Protein AF-T0ZRW2-F1 (afdb_monomer)

Organism: NCBI:txid410659

Mean predicted aligned error: 7.58 Å

Structure (mmCIF, N/CA/C/O backbone):
data_AF-T0ZRW2-F1
#
_entry.id   AF-T0ZRW2-F1
#
loop_
_atom_site.group_PDB
_atom_site.id
_atom_site.type_symbol
_atom_site.label_atom_id
_atom_site.label_alt_id
_atom_site.label_comp_id
_atom_site.label_asym_id
_atom_site.label_entity_id
_atom_site.label_seq_id
_atom_site.pdbx_PDB_ins_code
_atom_site.Cartn_x
_atom_site.Cartn_y
_atom_site.Cartn_z
_atom_site.occupancy
_atom_site.B_iso_or_equiv
_atom_site.auth_seq_id
_atom_site.auth_comp_id
_atom_site.auth_asym_id
_atom_site.auth_atom_id
_atom_site.pdbx_PDB_model_num
ATOM 1 N N . GLY A 1 1 ? 32.845 0.418 -19.629 1.00 34.91 1 GLY A N 1
ATOM 2 C CA . GLY A 1 1 ? 31.791 1.376 -20.009 1.00 34.91 1 GLY A CA 1
ATOM 3 C C . GLY A 1 1 ? 30.524 1.037 -19.261 1.00 34.91 1 GLY A C 1
ATOM 4 O O . GLY A 1 1 ? 29.740 0.226 -19.733 1.00 34.91 1 GLY A O 1
ATOM 5 N N . SER A 1 2 ? 30.395 1.586 -18.060 1.00 32.47 2 SER A N 1
ATOM 6 C CA . SER A 1 2 ? 29.291 1.416 -17.115 1.00 32.47 2 SER A CA 1
ATOM 7 C C . SER A 1 2 ? 27.999 1.997 -17.697 1.00 32.47 2 SER A C 1
ATOM 9 O O . SER A 1 2 ? 27.886 3.205 -17.891 1.00 32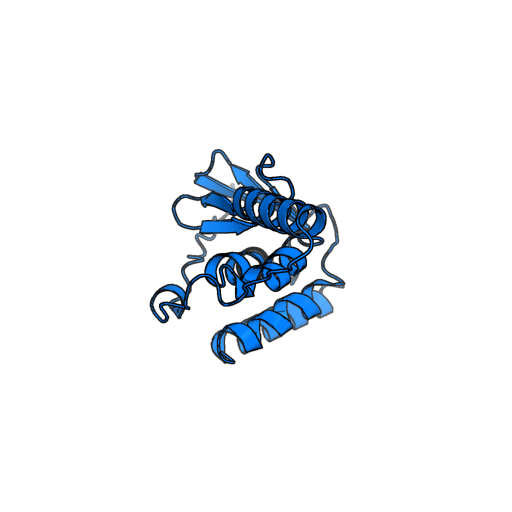.47 2 SER A O 1
ATOM 11 N N . ARG A 1 3 ? 27.022 1.138 -18.010 1.00 32.72 3 ARG A N 1
ATOM 12 C CA . ARG A 1 3 ? 25.672 1.579 -18.379 1.00 32.72 3 ARG A CA 1
ATOM 13 C C . ARG A 1 3 ? 24.941 1.968 -17.099 1.00 32.72 3 ARG A C 1
ATOM 15 O O . ARG A 1 3 ? 24.664 1.117 -16.261 1.00 32.72 3 ARG A O 1
ATOM 22 N N . GLY A 1 4 ? 24.700 3.267 -16.951 1.00 29.72 4 GLY A N 1
ATOM 23 C CA . GLY A 1 4 ? 23.981 3.845 -15.826 1.00 29.72 4 GLY A CA 1
ATOM 24 C C . GLY A 1 4 ? 22.574 3.270 -15.697 1.00 29.72 4 GLY A C 1
ATOM 25 O O . GLY A 1 4 ? 21.805 3.244 -16.659 1.00 29.72 4 GLY A O 1
ATOM 26 N N . PHE A 1 5 ? 22.255 2.828 -14.483 1.00 31.22 5 PHE A N 1
ATOM 27 C CA . PHE A 1 5 ? 20.894 2.609 -14.016 1.00 31.22 5 PHE A CA 1
ATOM 28 C C . PHE A 1 5 ? 20.123 3.928 -14.147 1.00 31.22 5 PHE A C 1
ATOM 30 O O . PHE A 1 5 ? 20.457 4.915 -13.492 1.00 31.22 5 PHE A O 1
ATOM 37 N N . ARG A 1 6 ? 19.087 3.964 -14.989 1.00 32.66 6 ARG A N 1
ATOM 38 C CA . ARG A 1 6 ? 18.078 5.021 -14.900 1.00 32.66 6 ARG A CA 1
ATOM 39 C C . ARG A 1 6 ? 17.217 4.713 -13.679 1.00 32.66 6 ARG A C 1
ATOM 41 O O . ARG A 1 6 ? 16.411 3.791 -13.722 1.00 32.66 6 ARG A O 1
ATOM 48 N N . GLN A 1 7 ? 17.404 5.472 -12.601 1.00 36.56 7 GLN A N 1
ATOM 49 C CA . GLN A 1 7 ? 16.402 5.592 -11.546 1.00 36.56 7 GLN A CA 1
ATOM 50 C C . GLN A 1 7 ? 15.130 6.150 -12.190 1.00 36.56 7 GLN A C 1
ATOM 52 O O . GLN A 1 7 ? 15.094 7.296 -12.642 1.00 36.56 7 GLN A O 1
ATOM 57 N N . GLY A 1 8 ? 14.109 5.306 -12.313 1.00 32.09 8 GLY A N 1
ATOM 58 C CA . GLY A 1 8 ? 12.778 5.743 -12.691 1.00 32.09 8 GLY A CA 1
ATOM 59 C C . GLY A 1 8 ? 12.204 6.563 -11.546 1.00 32.09 8 GLY A C 1
ATOM 60 O O . GLY A 1 8 ? 11.751 5.998 -10.558 1.00 32.09 8 GLY A O 1
ATOM 61 N N . ASN A 1 9 ? 12.215 7.886 -11.685 1.00 36.66 9 ASN A N 1
ATOM 62 C CA . ASN A 1 9 ? 11.360 8.768 -10.900 1.00 36.66 9 ASN A CA 1
ATOM 63 C C . ASN A 1 9 ? 9.927 8.581 -11.424 1.00 36.66 9 ASN A C 1
ATOM 65 O O . ASN A 1 9 ? 9.417 9.376 -12.214 1.00 36.66 9 ASN A O 1
ATOM 69 N N . ALA A 1 10 ? 9.305 7.453 -11.077 1.00 39.69 10 ALA A N 1
ATOM 70 C CA . ALA A 1 10 ? 7.881 7.268 -11.275 1.00 39.69 10 ALA A CA 1
ATOM 71 C C . ALA A 1 10 ? 7.194 8.182 -10.262 1.00 39.69 10 ALA A C 1
ATOM 73 O O . ALA A 1 10 ? 7.131 7.871 -9.078 1.00 39.69 10 ALA A O 1
ATOM 74 N N . SER A 1 11 ? 6.738 9.345 -10.726 1.00 39.09 11 SER A N 1
ATOM 75 C CA . SER A 1 11 ? 5.835 10.197 -9.960 1.00 39.09 11 SER A CA 1
ATOM 76 C C . SER A 1 11 ? 4.643 9.341 -9.521 1.00 39.09 11 SER A C 1
ATOM 78 O O . SER A 1 11 ? 3.766 9.028 -10.326 1.00 39.09 11 SER A O 1
ATOM 80 N N . LEU A 1 12 ? 4.640 8.915 -8.254 1.00 46.34 12 LEU A N 1
ATOM 81 C CA . LEU A 1 12 ? 3.533 8.189 -7.627 1.00 46.34 12 LEU A CA 1
ATOM 82 C C . LEU A 1 12 ? 2.306 9.088 -7.439 1.00 46.34 12 LEU A C 1
ATOM 84 O O . LEU A 1 12 ? 1.227 8.586 -7.128 1.00 46.34 12 LEU A O 1
ATOM 88 N N . ALA A 1 13 ? 2.446 10.396 -7.687 1.00 41.16 13 ALA A N 1
ATOM 89 C CA . ALA A 1 13 ? 1.352 11.348 -7.704 1.00 41.16 13 ALA A CA 1
ATOM 90 C C . ALA A 1 13 ? 0.443 11.083 -8.915 1.00 41.16 13 ALA A C 1
ATOM 92 O O . ALA A 1 13 ? 0.521 11.732 -9.960 1.00 41.16 13 ALA A O 1
ATOM 93 N N . SER A 1 14 ? -0.433 10.092 -8.763 1.00 40.03 14 SER A N 1
ATOM 94 C CA . SER A 1 14 ? -1.580 9.901 -9.634 1.00 40.03 14 SER A CA 1
ATOM 95 C C . SER A 1 14 ? -2.463 11.156 -9.556 1.00 40.03 14 SER A C 1
ATOM 97 O O . SER A 1 14 ? -2.730 11.643 -8.453 1.00 40.03 14 SER A O 1
ATOM 99 N N . PRO A 1 15 ? -2.979 11.683 -10.682 1.00 41.16 15 PRO A N 1
ATOM 100 C CA . PRO A 1 15 ? -3.893 12.832 -10.696 1.00 41.16 15 PRO A CA 1
ATOM 101 C C . PRO A 1 15 ? -5.199 12.605 -9.903 1.00 41.16 15 PRO A C 1
ATOM 103 O O . PRO A 1 15 ? -5.961 13.549 -9.700 1.00 41.16 15 PRO A O 1
ATOM 106 N N . VAL A 1 16 ? -5.430 11.385 -9.406 1.00 46.56 16 VAL A N 1
ATOM 107 C CA . VAL A 1 16 ? -6.507 11.011 -8.476 1.00 46.56 16 VAL A CA 1
ATOM 108 C C . VAL A 1 16 ? -6.389 11.742 -7.131 1.00 46.56 16 VAL A C 1
ATOM 110 O O . VAL A 1 16 ? -7.406 12.175 -6.597 1.00 46.56 16 VAL A O 1
ATOM 113 N N . ALA A 1 17 ? -5.171 12.011 -6.639 1.00 43.94 17 ALA A N 1
ATOM 114 C CA . ALA A 1 17 ? -4.959 12.727 -5.373 1.00 43.94 17 ALA A CA 1
ATOM 115 C C . ALA A 1 17 ? -5.512 14.170 -5.388 1.00 43.94 17 ALA A C 1
ATOM 117 O O . ALA A 1 17 ? -5.807 14.743 -4.345 1.00 43.94 17 ALA A O 1
ATOM 118 N N . ARG A 1 18 ? -5.719 14.770 -6.574 1.00 43.00 18 ARG A N 1
ATOM 119 C CA . ARG A 1 18 ? -6.315 16.116 -6.714 1.00 43.00 18 ARG A CA 1
ATOM 120 C C . ARG A 1 18 ? -7.834 16.129 -6.865 1.00 43.00 18 ARG A C 1
ATOM 122 O O . ARG A 1 18 ? -8.419 17.207 -6.953 1.00 43.00 18 ARG A O 1
ATOM 129 N N . ARG A 1 19 ? -8.496 14.972 -6.913 1.00 45.56 19 ARG A N 1
ATOM 130 C CA . ARG A 1 19 ? -9.956 14.880 -7.023 1.00 45.56 19 ARG A CA 1
ATOM 131 C C . ARG A 1 19 ? -10.491 13.818 -6.087 1.00 45.56 19 ARG A C 1
ATOM 133 O O . ARG A 1 19 ? -10.906 12.758 -6.528 1.00 45.56 19 ARG A O 1
ATOM 140 N N . THR A 1 20 ? -10.532 14.138 -4.806 1.00 42.59 20 THR A N 1
ATOM 141 C CA . THR A 1 20 ? -11.748 14.113 -3.981 1.00 42.59 20 THR A CA 1
ATOM 142 C C . THR A 1 20 ? -11.311 14.400 -2.551 1.00 42.59 20 THR A C 1
ATOM 144 O O . THR A 1 20 ? -10.432 13.735 -2.019 1.00 42.59 20 THR A O 1
ATOM 147 N N . ALA A 1 21 ? -11.930 15.397 -1.919 1.00 45.19 21 ALA A N 1
ATOM 148 C CA . ALA A 1 21 ? -12.012 15.436 -0.467 1.00 45.19 21 ALA A CA 1
ATOM 149 C C . ALA A 1 21 ? -12.840 14.211 -0.051 1.00 45.19 21 ALA A C 1
ATOM 151 O O . ALA A 1 21 ? -14.063 14.274 0.067 1.00 45.19 21 ALA A O 1
ATOM 152 N N . LEU A 1 22 ? -12.197 13.047 -0.000 1.00 52.56 22 LEU A N 1
ATOM 153 C CA . LEU A 1 22 ? -12.804 11.807 0.452 1.00 52.56 22 LEU A CA 1
ATOM 154 C C . LEU A 1 22 ? -12.951 11.980 1.953 1.00 52.56 22 LEU A C 1
ATOM 156 O O . LEU A 1 22 ? -11.951 12.029 2.658 1.00 52.56 22 LEU A O 1
ATOM 160 N N . ALA A 1 23 ? -14.193 12.192 2.390 1.00 50.69 23 ALA A N 1
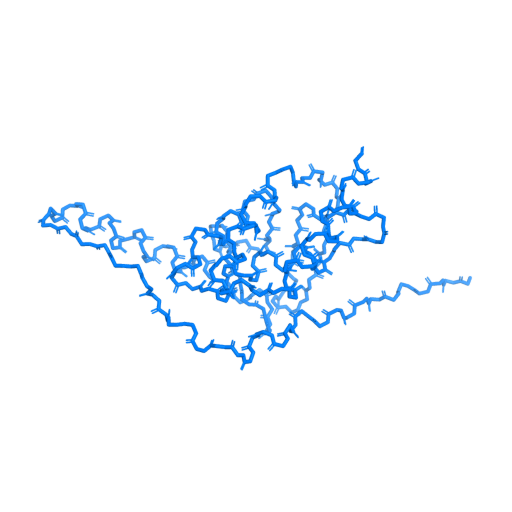ATOM 161 C CA . ALA A 1 23 ? -14.545 12.489 3.771 1.00 50.69 23 ALA A CA 1
ATOM 162 C C . ALA A 1 23 ? -13.724 11.634 4.747 1.00 50.69 23 ALA A C 1
ATOM 164 O O . ALA A 1 23 ? -13.816 10.404 4.725 1.00 50.69 23 ALA A O 1
ATOM 165 N N . GLU A 1 24 ? -12.912 12.299 5.567 1.00 58.69 24 GLU A N 1
ATOM 166 C CA . GLU A 1 24 ? -12.190 11.665 6.663 1.00 58.69 24 GLU A CA 1
ATOM 167 C C . GLU A 1 24 ? -13.201 10.937 7.566 1.00 58.69 24 GLU A C 1
ATOM 169 O O . GLU A 1 24 ? -14.249 11.486 7.904 1.00 58.69 24 GLU A O 1
ATOM 174 N N . ASN A 1 25 ? -12.885 9.700 7.959 1.00 60.97 25 ASN A N 1
ATOM 175 C CA . ASN A 1 25 ? -13.640 8.907 8.936 1.00 60.97 25 ASN A CA 1
ATOM 176 C C . ASN A 1 25 ? -15.127 8.642 8.618 1.00 60.97 25 ASN A C 1
ATOM 178 O O . ASN A 1 25 ? -16.027 9.104 9.314 1.00 60.97 25 ASN A O 1
ATOM 182 N N . GLN A 1 26 ? -15.396 7.739 7.670 1.00 67.44 26 GLN A N 1
ATOM 183 C CA . GLN A 1 26 ? -16.747 7.194 7.431 1.00 67.44 26 GLN A CA 1
ATOM 184 C C . GLN A 1 26 ? -17.119 6.020 8.361 1.00 67.44 26 GLN A C 1
ATOM 186 O O . GLN A 1 26 ? -18.096 5.311 8.118 1.00 67.44 26 GLN A O 1
ATOM 191 N N . CYS A 1 27 ? -16.315 5.739 9.390 1.00 72.44 27 CYS A N 1
ATOM 192 C CA . CYS A 1 27 ? -16.477 4.572 10.253 1.00 72.44 27 CYS A CA 1
ATOM 193 C C . CYS A 1 27 ? -16.411 4.981 11.725 1.00 72.44 27 CYS A C 1
ATOM 195 O O . CYS A 1 27 ? -15.328 5.233 12.253 1.00 72.44 27 CYS A O 1
ATOM 197 N N . HIS A 1 28 ? -17.580 5.008 12.363 1.00 80.81 28 HIS A N 1
ATOM 198 C CA . HIS A 1 28 ? -17.755 5.285 13.785 1.00 80.81 28 HIS A CA 1
ATOM 199 C C . HIS A 1 28 ? -18.271 4.031 14.491 1.00 80.81 28 HIS A C 1
ATOM 201 O O . HIS A 1 28 ? -19.179 3.376 13.977 1.00 80.81 28 HIS A O 1
ATOM 207 N N . LEU A 1 29 ? -17.661 3.664 15.618 1.00 86.31 29 LEU A N 1
ATOM 208 C CA . LEU A 1 29 ? -18.079 2.530 16.442 1.00 86.31 29 LEU A CA 1
ATOM 209 C C . LEU A 1 29 ? -18.252 3.011 17.878 1.00 86.31 29 LEU A C 1
ATOM 211 O O . LEU A 1 29 ? -17.317 3.558 18.456 1.00 86.31 29 LEU A O 1
ATOM 215 N N . GLU A 1 30 ? -19.428 2.760 18.441 1.00 93.56 30 GLU A N 1
ATOM 216 C CA . GLU A 1 30 ? -19.766 3.084 19.825 1.00 93.56 30 GLU A CA 1
ATOM 217 C C . GLU A 1 30 ? -20.503 1.919 20.484 1.00 93.56 30 GLU A C 1
ATOM 219 O O . GLU A 1 30 ? -21.161 1.117 19.814 1.00 93.56 30 GLU A O 1
ATOM 224 N N . THR A 1 31 ? -20.397 1.834 21.806 1.00 95.69 31 THR A N 1
ATOM 225 C CA . THR A 1 31 ? -21.101 0.866 22.646 1.00 95.69 31 THR A CA 1
ATOM 226 C C . THR A 1 31 ? -21.340 1.431 24.046 1.00 95.69 31 THR A C 1
ATOM 228 O O . THR A 1 31 ? -20.580 2.259 24.544 1.00 95.69 31 THR A O 1
ATOM 231 N N . GLU A 1 32 ? -22.396 0.962 24.711 1.00 97.69 32 GLU A N 1
ATOM 232 C CA . GLU A 1 32 ? -22.708 1.333 26.099 1.00 97.69 32 GLU A CA 1
ATOM 233 C C . GLU A 1 32 ? -21.818 0.601 27.124 1.00 97.69 32 GLU A C 1
ATOM 235 O O . GLU A 1 32 ? -21.680 1.045 28.269 1.00 97.69 32 GLU A O 1
ATOM 240 N N . ASP A 1 33 ? -21.186 -0.511 26.726 1.00 98.25 33 ASP A N 1
ATOM 241 C CA . ASP A 1 33 ? -20.214 -1.218 27.561 1.00 98.25 33 ASP A CA 1
ATOM 242 C C . ASP A 1 33 ? -18.917 -0.405 27.654 1.00 98.25 33 ASP A C 1
ATOM 244 O O . ASP A 1 33 ? -18.135 -0.319 26.707 1.00 98.25 33 ASP A O 1
ATOM 248 N N . ARG A 1 34 ? -18.664 0.172 28.832 1.00 97.94 34 ARG A N 1
ATOM 249 C CA . ARG A 1 34 ? -17.515 1.058 29.064 1.00 97.94 34 ARG A CA 1
ATOM 250 C C . ARG A 1 34 ? -16.165 0.378 28.842 1.00 97.94 34 ARG A C 1
ATOM 252 O O . ARG A 1 34 ? -15.229 1.044 28.403 1.00 97.94 34 ARG A O 1
ATOM 259 N N . LEU A 1 35 ? -16.040 -0.913 29.160 1.00 97.75 35 LEU A N 1
ATOM 260 C CA . LEU A 1 35 ? -14.786 -1.636 28.951 1.00 97.75 35 LEU A CA 1
ATOM 261 C C . LEU A 1 35 ? -14.558 -1.837 27.457 1.00 97.75 35 LEU A C 1
ATOM 263 O O . LEU A 1 35 ? -13.475 -1.526 26.961 1.00 97.75 35 L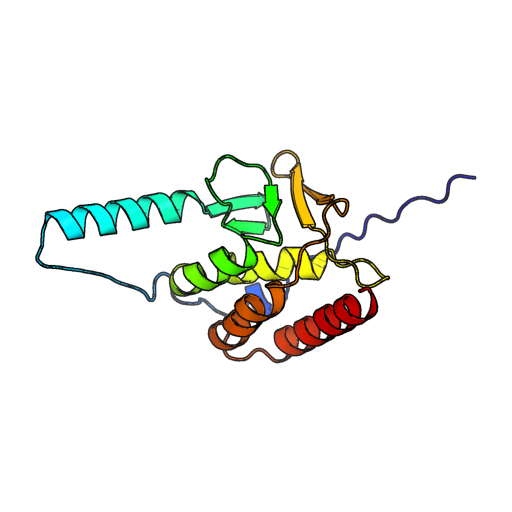EU A O 1
ATOM 267 N N . LEU A 1 36 ? -15.584 -2.272 26.727 1.00 97.62 36 LEU A N 1
ATOM 268 C CA . LEU A 1 36 ? -15.477 -2.447 25.283 1.00 97.62 36 LEU A CA 1
ATOM 269 C C . LEU A 1 36 ? -15.241 -1.113 24.561 1.00 97.62 36 LEU A C 1
ATOM 271 O O . LEU A 1 36 ? -14.410 -1.064 23.657 1.00 97.62 36 LEU A O 1
ATOM 275 N N . GLN A 1 37 ? -15.892 -0.028 24.991 1.00 97.38 37 GLN A N 1
ATOM 276 C CA . GLN A 1 37 ? -15.643 1.304 24.437 1.00 97.38 37 GLN A CA 1
ATOM 277 C C . GLN A 1 37 ? -14.178 1.714 24.624 1.00 97.38 37 GLN A C 1
ATOM 279 O O . GLN A 1 37 ? -13.543 2.142 23.667 1.00 97.38 37 GLN A O 1
ATOM 284 N N . SER A 1 38 ? -13.598 1.485 25.808 1.00 97.69 38 SER A N 1
ATOM 285 C CA . SER A 1 38 ? -12.185 1.810 26.056 1.00 97.69 38 SER A CA 1
ATOM 286 C C . SER A 1 38 ? -11.218 1.034 25.148 1.00 97.69 38 SER A C 1
ATOM 288 O O . SER A 1 38 ? -10.202 1.575 24.713 1.00 97.69 38 SER A O 1
ATOM 290 N N . VAL A 1 39 ? -11.556 -0.217 24.809 1.00 97.44 39 VAL A N 1
ATOM 291 C CA . VAL A 1 39 ? -10.790 -1.036 23.857 1.00 97.44 39 VAL A CA 1
ATOM 292 C C . VAL A 1 39 ? -10.927 -0.492 22.435 1.00 97.44 39 VAL A C 1
ATOM 294 O O . VAL A 1 39 ? -9.931 -0.430 21.715 1.00 97.44 39 VAL A O 1
ATOM 297 N N . ILE A 1 40 ? -12.134 -0.086 22.025 1.00 94.81 40 ILE A N 1
ATOM 298 C CA . ILE A 1 40 ? -12.383 0.522 20.710 1.00 94.81 40 ILE A CA 1
ATOM 299 C C . ILE A 1 40 ? -11.576 1.816 20.564 1.00 94.81 40 ILE A C 1
ATOM 301 O O . ILE A 1 40 ? -10.851 1.966 19.576 1.00 94.81 40 ILE A O 1
ATOM 305 N N . ASP A 1 41 ? -11.645 2.695 21.563 1.00 94.50 41 ASP A N 1
ATOM 306 C CA . ASP A 1 41 ? -10.958 3.987 21.567 1.00 94.50 41 ASP A CA 1
ATOM 307 C C . ASP A 1 41 ? -9.437 3.803 21.457 1.00 94.50 41 ASP A C 1
ATOM 309 O O . ASP A 1 41 ? -8.772 4.437 20.630 1.00 94.50 41 ASP A O 1
ATOM 313 N N . GLU A 1 42 ? -8.873 2.882 22.245 1.00 95.12 42 GLU A N 1
ATOM 314 C CA . GLU A 1 42 ? -7.443 2.581 22.211 1.00 95.12 42 GLU A CA 1
ATOM 315 C C . GLU A 1 42 ? -7.028 1.940 20.879 1.00 95.12 42 GLU A C 1
ATOM 317 O O . GLU A 1 42 ? -6.017 2.334 20.296 1.00 95.12 42 GLU A O 1
ATOM 322 N N . ALA A 1 43 ? -7.823 1.015 20.331 1.00 92.31 43 ALA A N 1
ATOM 323 C CA . ALA A 1 43 ? -7.551 0.414 19.027 1.00 92.31 43 ALA A CA 1
ATOM 324 C C . ALA A 1 43 ? -7.571 1.458 17.898 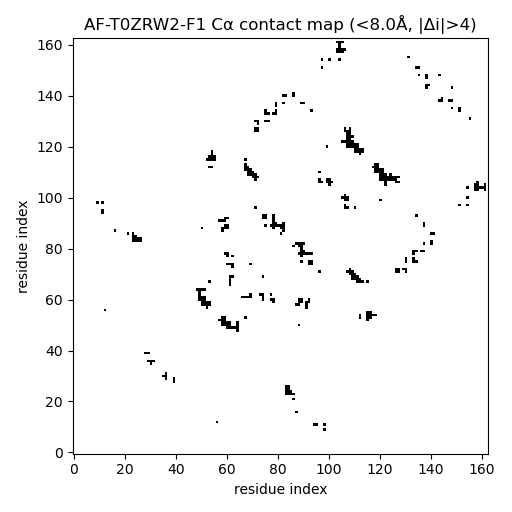1.00 92.31 43 ALA A C 1
ATOM 326 O O . ALA A 1 43 ? -6.708 1.436 17.018 1.00 92.31 43 ALA A O 1
ATOM 327 N N . GLN A 1 44 ? -8.512 2.407 17.926 1.00 90.56 44 GLN A N 1
ATOM 328 C CA . GLN A 1 44 ? -8.562 3.513 16.966 1.00 90.56 44 GLN A CA 1
ATOM 329 C C . GLN A 1 44 ? -7.346 4.431 17.100 1.00 90.56 44 GLN A C 1
ATOM 331 O O . GLN A 1 44 ? -6.755 4.817 16.085 1.00 90.56 44 GLN A O 1
ATOM 336 N N . ARG A 1 45 ? -6.943 4.748 18.336 1.00 90.81 45 ARG A N 1
ATOM 337 C CA . ARG A 1 45 ? -5.750 5.553 18.612 1.00 90.81 45 ARG A CA 1
ATOM 338 C C . ARG A 1 45 ? -4.489 4.875 18.078 1.00 90.81 45 ARG A C 1
ATOM 340 O O . ARG A 1 45 ? -3.709 5.515 17.379 1.00 90.81 45 ARG A O 1
ATOM 347 N N . GLN A 1 46 ? -4.315 3.583 18.348 1.00 90.88 46 GLN A N 1
ATOM 348 C CA . GLN A 1 46 ? -3.169 2.808 17.868 1.00 90.88 46 GLN A CA 1
ATOM 349 C C . GLN A 1 46 ? -3.164 2.669 16.343 1.00 90.88 46 GLN A C 1
ATOM 351 O O . GLN A 1 46 ? -2.131 2.871 15.712 1.00 90.88 46 GLN A O 1
ATOM 356 N N . ALA A 1 47 ? -4.321 2.423 15.721 1.00 90.19 47 ALA A N 1
ATOM 357 C CA . ALA A 1 47 ? -4.420 2.346 14.266 1.00 90.19 47 ALA A CA 1
ATOM 358 C C . ALA A 1 47 ? -4.027 3.665 13.578 1.00 90.19 47 ALA A C 1
ATOM 360 O O . ALA A 1 47 ? -3.430 3.635 12.506 1.00 90.19 47 ALA A O 1
ATOM 361 N N . LYS A 1 48 ? -4.320 4.821 14.192 1.00 90.25 48 LYS A N 1
ATOM 362 C CA . LYS A 1 48 ? -3.878 6.129 13.684 1.00 90.25 48 LYS A CA 1
ATOM 363 C C . LYS A 1 48 ? -2.358 6.302 13.764 1.00 90.25 48 LYS A C 1
ATOM 365 O O . LYS A 1 48 ? -1.782 6.896 12.860 1.00 90.25 48 LYS A O 1
ATOM 370 N N . ASN A 1 49 ? -1.710 5.762 14.796 1.00 91.31 49 ASN A N 1
ATOM 371 C CA . ASN A 1 49 ? -0.253 5.841 14.941 1.00 91.31 49 ASN A CA 1
ATOM 372 C C . ASN A 1 49 ? 0.496 5.042 13.864 1.00 91.31 49 ASN A C 1
ATOM 374 O O . ASN A 1 49 ? 1.659 5.324 13.617 1.00 91.31 49 ASN A O 1
ATOM 378 N N . ASN A 1 50 ? -0.163 4.087 13.201 1.00 92.31 50 ASN A N 1
ATOM 379 C CA . ASN A 1 50 ? 0.416 3.342 12.081 1.00 92.31 50 ASN A CA 1
ATOM 380 C C . ASN A 1 50 ? 0.506 4.162 10.783 1.00 92.31 50 ASN A C 1
ATOM 382 O O . ASN A 1 50 ? 1.066 3.678 9.804 1.00 92.31 50 ASN A O 1
ATOM 386 N N . ILE A 1 51 ? -0.050 5.375 10.733 1.00 93.50 51 ILE A N 1
ATOM 387 C CA . ILE A 1 51 ? 0.118 6.268 9.585 1.00 93.50 51 ILE A CA 1
ATOM 388 C C . ILE A 1 51 ? 1.529 6.860 9.637 1.00 93.50 51 ILE A C 1
ATOM 390 O O . ILE A 1 51 ? 1.903 7.492 10.622 1.00 93.50 51 ILE A O 1
ATOM 394 N N . SER A 1 52 ? 2.292 6.664 8.567 1.00 92.81 52 SER A N 1
ATOM 395 C CA . SER A 1 52 ? 3.673 7.119 8.442 1.00 92.81 52 SER A CA 1
ATOM 396 C C . SER A 1 52 ? 3.837 7.990 7.202 1.00 92.81 52 SER A C 1
ATOM 398 O O . SER A 1 52 ? 3.420 7.599 6.106 1.00 92.81 52 SER A O 1
ATOM 400 N N . ASP A 1 53 ? 4.488 9.140 7.372 1.00 92.94 53 ASP A N 1
ATOM 401 C CA . ASP A 1 53 ? 5.023 9.939 6.271 1.00 92.94 53 ASP A CA 1
ATOM 402 C C . ASP A 1 53 ? 6.251 9.212 5.714 1.00 92.94 53 ASP A C 1
ATOM 404 O O . ASP A 1 53 ? 7.389 9.371 6.165 1.00 92.94 53 ASP A O 1
ATOM 408 N N . PHE A 1 54 ? 5.986 8.311 4.772 1.00 93.50 54 PHE A N 1
ATOM 409 C CA . PHE A 1 54 ? 6.967 7.386 4.224 1.00 93.50 54 PHE A CA 1
ATOM 410 C C . PHE A 1 54 ? 7.958 8.113 3.313 1.00 93.50 54 PHE A C 1
ATOM 412 O O . PHE A 1 54 ? 9.143 7.798 3.312 1.00 93.50 54 PHE A O 1
ATOM 419 N N . THR A 1 55 ? 7.497 9.126 2.583 1.00 93.38 55 THR A N 1
ATOM 420 C CA . THR A 1 55 ? 8.316 10.186 1.965 1.00 93.38 55 THR A CA 1
ATOM 421 C C . THR A 1 55 ? 7.585 11.526 2.135 1.00 93.38 55 THR A C 1
ATOM 423 O O . THR A 1 55 ? 6.436 11.517 2.585 1.00 93.38 55 THR A O 1
ATOM 426 N N . PRO A 1 56 ? 8.166 12.682 1.751 1.00 92.94 56 PRO A N 1
ATOM 427 C CA . PRO A 1 56 ? 7.470 13.966 1.865 1.00 92.94 56 PRO A CA 1
ATOM 428 C C . PRO A 1 56 ? 6.172 14.035 1.041 1.00 92.94 56 PRO A C 1
ATOM 430 O O . PRO A 1 56 ? 5.297 14.843 1.337 1.00 92.94 56 PRO A O 1
ATOM 433 N N . GLU A 1 57 ? 6.044 13.202 0.005 1.00 92.00 57 GLU A N 1
ATOM 434 C CA . GLU A 1 57 ? 4.887 13.140 -0.895 1.00 92.00 57 GLU A CA 1
ATOM 435 C C . GLU A 1 57 ? 4.039 11.868 -0.737 1.00 92.00 57 GLU A C 1
ATOM 437 O O . GLU A 1 5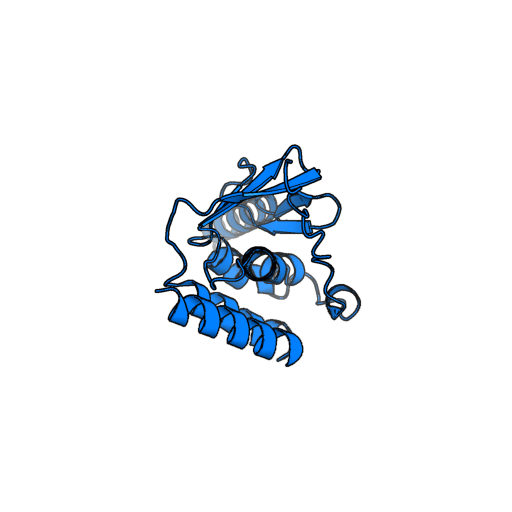7 ? 3.062 11.703 -1.470 1.00 92.00 57 GLU A O 1
ATOM 442 N N . LEU A 1 58 ? 4.418 10.943 0.150 1.00 93.44 58 LEU A N 1
ATOM 443 C CA . LEU A 1 58 ? 3.768 9.641 0.267 1.00 93.44 58 LEU A CA 1
ATOM 444 C C . LEU A 1 58 ? 3.538 9.266 1.727 1.00 93.44 58 LEU A C 1
ATOM 446 O O . LEU A 1 58 ? 4.459 8.856 2.431 1.00 93.44 58 LEU A O 1
ATOM 450 N N . THR A 1 59 ? 2.274 9.287 2.132 1.00 94.94 59 THR A N 1
ATOM 451 C CA . THR A 1 59 ? 1.831 8.757 3.421 1.00 94.94 59 THR A CA 1
ATOM 452 C C . THR A 1 59 ? 1.224 7.366 3.229 1.00 94.94 59 THR A C 1
ATOM 454 O O . THR A 1 59 ? 0.395 7.153 2.338 1.00 94.94 59 THR A O 1
ATOM 457 N N . VAL A 1 60 ? 1.628 6.406 4.062 1.00 95.38 60 VAL A N 1
ATOM 458 C CA . VAL A 1 60 ? 1.152 5.011 4.027 1.00 95.38 60 VAL A CA 1
ATOM 459 C C . VAL A 1 60 ? 0.824 4.512 5.430 1.00 95.38 60 VAL A C 1
ATOM 461 O O . VAL A 1 60 ? 1.244 5.100 6.424 1.00 95.38 60 VAL A O 1
ATOM 464 N N . LEU A 1 61 ? 0.093 3.402 5.522 1.00 94.69 61 LEU A N 1
ATOM 465 C CA . LEU A 1 61 ? -0.042 2.662 6.768 1.00 94.69 61 LEU A CA 1
ATOM 466 C C . LEU A 1 61 ? 1.122 1.673 6.878 1.00 94.69 61 LEU A C 1
ATOM 468 O O . LEU A 1 61 ? 1.300 0.836 5.990 1.00 94.69 61 LEU A O 1
ATOM 472 N N . VAL A 1 62 ? 1.897 1.766 7.954 1.00 93.81 62 VAL A N 1
ATOM 473 C CA . VAL A 1 62 ? 2.997 0.863 8.303 1.00 93.81 62 VAL A CA 1
ATOM 474 C C . VAL A 1 62 ? 2.582 0.041 9.515 1.00 93.81 62 VAL A C 1
ATOM 476 O O . VAL A 1 62 ? 2.195 0.581 10.551 1.00 93.81 62 VAL A O 1
ATOM 479 N N . GLU A 1 63 ? 2.657 -1.281 9.399 1.00 81.31 63 GLU A N 1
ATOM 480 C CA . GLU A 1 63 ? 2.382 -2.169 10.527 1.00 81.31 63 GLU A CA 1
ATOM 481 C C . GLU A 1 63 ? 3.353 -1.882 11.679 1.00 81.31 63 GLU A C 1
ATOM 483 O O . GLU A 1 63 ? 4.561 -1.831 11.479 1.00 81.31 63 GLU A O 1
ATOM 488 N N . GLY A 1 64 ? 2.829 -1.642 12.883 1.00 77.62 64 GLY A N 1
ATOM 489 C CA . GLY A 1 64 ? 3.638 -1.378 14.076 1.00 77.62 64 GLY A CA 1
ATOM 490 C C . GLY A 1 64 ? 4.288 0.010 14.150 1.00 77.62 64 GLY A C 1
ATOM 491 O O . GLY A 1 64 ? 4.998 0.257 15.122 1.00 77.62 64 GLY A O 1
ATOM 492 N N . ALA A 1 65 ? 4.049 0.901 13.175 1.00 69.50 65 ALA A N 1
ATOM 493 C CA . ALA A 1 65 ? 4.467 2.314 13.106 1.00 69.50 65 ALA A CA 1
ATOM 494 C C . ALA A 1 65 ? 5.978 2.639 13.176 1.00 69.50 65 ALA A C 1
ATOM 496 O O . ALA A 1 65 ? 6.385 3.716 12.750 1.00 69.50 65 ALA A O 1
ATOM 497 N N . GLY A 1 66 ? 6.814 1.752 13.719 1.00 73.25 66 GLY A N 1
ATOM 498 C CA . GLY A 1 66 ? 8.238 1.994 13.978 1.00 73.25 66 GLY A CA 1
ATOM 499 C C . GLY A 1 66 ? 9.188 1.465 12.906 1.00 73.25 66 GLY A C 1
ATOM 500 O O . GLY A 1 66 ? 10.398 1.622 13.040 1.00 73.25 66 GLY A O 1
ATOM 501 N N . TYR A 1 67 ? 8.667 0.813 11.867 1.00 78.75 67 TYR A N 1
ATOM 502 C CA . TYR A 1 67 ? 9.482 0.314 10.765 1.00 78.75 67 TYR A CA 1
ATOM 503 C C . TYR A 1 67 ? 9.564 1.341 9.642 1.00 78.75 67 TYR A C 1
ATOM 505 O O . TYR A 1 67 ? 8.593 2.010 9.309 1.00 78.75 67 TYR A O 1
ATOM 513 N N . GLU A 1 68 ? 10.707 1.387 8.973 1.00 91.50 68 GLU A N 1
ATOM 514 C CA . GLU A 1 68 ? 10.871 2.151 7.735 1.00 91.50 68 GLU A CA 1
ATOM 515 C C . GLU A 1 68 ? 10.543 1.286 6.508 1.00 91.50 68 GLU A C 1
ATOM 517 O O . GLU A 1 68 ? 11.118 1.469 5.444 1.00 91.50 68 GLU A O 1
ATOM 522 N N . ASN A 1 69 ? 9.647 0.303 6.641 1.00 94.56 69 ASN A N 1
ATOM 523 C CA . ASN A 1 69 ? 9.362 -0.689 5.605 1.00 94.56 69 ASN A CA 1
ATOM 524 C C . ASN A 1 69 ? 7.861 -0.914 5.436 1.00 94.56 69 ASN A C 1
ATOM 526 O O . ASN A 1 69 ? 7.097 -0.869 6.398 1.00 94.56 69 ASN A O 1
ATOM 530 N N . VAL A 1 70 ? 7.468 -1.245 4.211 1.00 95.88 70 VAL A N 1
ATOM 531 C CA . VAL A 1 70 ? 6.172 -1.846 3.894 1.00 95.88 70 VAL A CA 1
ATOM 532 C C . VAL A 1 70 ? 6.391 -3.164 3.160 1.00 95.88 70 VAL A C 1
ATOM 534 O O . VAL A 1 70 ? 7.254 -3.260 2.293 1.00 95.88 70 VAL A O 1
ATOM 537 N N . TRP A 1 71 ? 5.597 -4.171 3.489 1.00 95.75 71 TRP A N 1
ATOM 538 C CA . TRP A 1 71 ? 5.595 -5.520 2.939 1.00 95.75 71 TRP A CA 1
ATOM 539 C C . TRP A 1 71 ? 4.357 -5.759 2.079 1.00 95.75 71 TRP A C 1
ATOM 541 O O . TRP A 1 71 ? 3.233 -5.400 2.440 1.00 95.75 71 TRP A O 1
ATOM 551 N N . LEU A 1 72 ? 4.558 -6.400 0.930 1.00 96.94 72 LEU A N 1
ATOM 552 C CA . LEU A 1 72 ? 3.478 -6.712 -0.006 1.00 96.94 72 LEU A CA 1
ATOM 553 C C . LEU A 1 72 ? 2.454 -7.668 0.620 1.00 96.94 72 LEU A C 1
ATOM 555 O O . LEU A 1 72 ? 1.280 -7.641 0.263 1.00 96.94 72 LEU A O 1
ATOM 559 N N . GLU A 1 73 ? 2.894 -8.504 1.558 1.00 94.81 73 GLU A N 1
ATOM 560 C CA . GLU A 1 73 ? 2.043 -9.448 2.280 1.00 94.81 73 GLU A CA 1
ATOM 561 C C . GLU A 1 73 ? 0.993 -8.775 3.176 1.00 94.81 73 GLU A C 1
ATOM 563 O O . GLU A 1 73 ? -0.154 -9.224 3.186 1.00 94.81 73 GLU A O 1
ATOM 568 N N . THR A 1 74 ? 1.339 -7.705 3.905 1.00 93.62 74 THR A N 1
ATOM 569 C CA . THR A 1 74 ? 0.453 -7.161 4.953 1.00 93.62 74 THR A CA 1
ATOM 570 C C . THR A 1 74 ? -0.099 -5.774 4.638 1.00 93.62 74 THR A C 1
ATOM 572 O O . THR A 1 74 ? -1.273 -5.504 4.916 1.00 93.62 74 THR A O 1
ATOM 575 N N . GLN A 1 75 ? 0.674 -4.890 4.001 1.00 95.38 75 GLN A N 1
ATOM 576 C CA . GLN A 1 75 ? 0.258 -3.496 3.813 1.00 95.38 75 GLN A CA 1
ATOM 577 C C . GLN A 1 75 ? -0.916 -3.294 2.854 1.00 95.38 75 GLN A C 1
ATOM 579 O O . GLN A 1 75 ? -1.791 -2.493 3.190 1.00 95.38 75 GLN A O 1
ATOM 584 N N . PRO A 1 76 ? -1.028 -4.011 1.722 1.00 97.25 76 PRO A N 1
ATOM 585 C CA . PRO A 1 76 ? -2.228 -3.969 0.893 1.00 97.25 76 PRO A CA 1
ATOM 586 C C . PRO A 1 76 ? -3.504 -4.267 1.691 1.00 97.25 76 PRO A C 1
ATOM 588 O O . PRO A 1 76 ? -4.470 -3.501 1.638 1.00 97.25 76 PRO A O 1
ATOM 591 N N . MET A 1 77 ? -3.487 -5.333 2.498 1.00 96.38 77 MET A N 1
ATOM 592 C CA . MET A 1 77 ? -4.613 -5.727 3.347 1.00 96.38 77 MET A CA 1
ATOM 593 C C . MET A 1 77 ? -4.920 -4.671 4.415 1.00 96.38 77 MET A C 1
ATOM 595 O O . MET A 1 77 ? -6.068 -4.232 4.524 1.00 96.38 77 MET A O 1
ATOM 599 N N . GLY A 1 78 ? -3.907 -4.226 5.165 1.00 94.62 78 GLY A N 1
ATOM 600 C CA . GLY A 1 78 ? -4.067 -3.195 6.194 1.00 94.62 78 GLY A CA 1
ATOM 601 C C . GLY A 1 78 ? -4.613 -1.883 5.624 1.00 94.62 78 GLY A C 1
ATOM 602 O O . GLY A 1 78 ? -5.546 -1.302 6.181 1.00 94.62 78 GLY A O 1
ATOM 603 N N . GLY A 1 79 ? -4.110 -1.469 4.459 1.00 95.31 79 GLY A N 1
ATOM 604 C CA . GLY A 1 79 ? -4.596 -0.302 3.730 1.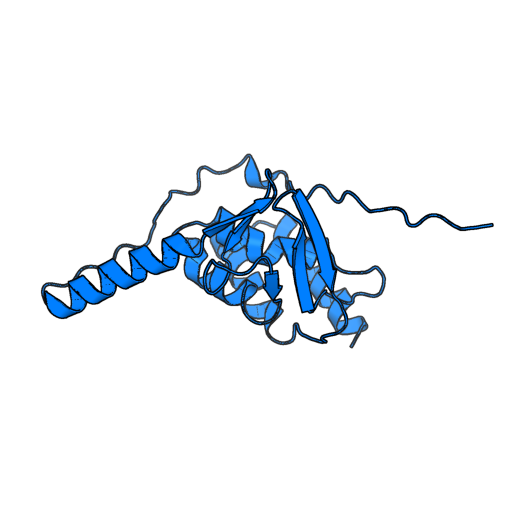00 95.31 79 GLY A CA 1
ATOM 605 C C . GLY A 1 79 ? -6.067 -0.429 3.336 1.00 95.31 79 GLY A C 1
ATOM 606 O O . GLY A 1 79 ? -6.855 0.473 3.613 1.00 95.31 79 GLY A O 1
ATOM 607 N N . ALA A 1 80 ? -6.479 -1.565 2.764 1.00 95.50 80 ALA A N 1
ATOM 608 C CA . ALA A 1 80 ? -7.876 -1.802 2.394 1.00 95.50 80 ALA A CA 1
ATOM 609 C C . ALA A 1 80 ? -8.823 -1.802 3.611 1.00 95.50 80 ALA A C 1
ATOM 611 O O . ALA A 1 80 ? -9.932 -1.271 3.532 1.00 95.50 80 ALA A O 1
ATOM 612 N N . MET A 1 81 ? -8.388 -2.346 4.753 1.00 93.38 81 MET A N 1
ATOM 613 C CA . MET A 1 81 ? -9.148 -2.305 6.011 1.00 93.38 81 MET A CA 1
ATOM 614 C C . MET A 1 81 ? -9.277 -0.879 6.565 1.00 93.38 81 MET A C 1
ATOM 616 O O . MET A 1 81 ? -10.337 -0.496 7.069 1.00 93.38 81 MET A O 1
ATOM 620 N N . TYR A 1 82 ? -8.210 -0.082 6.465 1.00 93.00 82 TYR A N 1
ATOM 621 C CA . TYR A 1 82 ? -8.159 1.279 6.999 1.00 93.00 82 TYR A CA 1
ATOM 622 C C . TYR A 1 82 ? -8.753 2.337 6.058 1.00 93.00 82 TYR A C 1
ATOM 624 O O . TYR A 1 82 ? -9.093 3.432 6.502 1.00 93.00 82 TYR A O 1
ATOM 632 N N . ALA A 1 83 ? -8.964 2.009 4.783 1.00 93.19 83 ALA A N 1
ATOM 633 C CA . ALA A 1 83 ? -9.404 2.938 3.742 1.00 93.19 83 ALA A CA 1
ATOM 634 C C . ALA A 1 83 ? -10.718 3.684 4.051 1.00 93.19 83 ALA A C 1
ATOM 636 O O . ALA A 1 83 ? -10.914 4.802 3.588 1.00 93.19 83 ALA A O 1
ATOM 637 N N . LYS A 1 84 ? -11.615 3.120 4.872 1.00 89.00 84 LYS A N 1
ATOM 638 C CA . LYS A 1 84 ? -12.834 3.826 5.326 1.00 89.00 84 LYS A CA 1
ATOM 639 C C . LYS A 1 84 ? -12.567 4.944 6.346 1.00 89.00 84 LYS A C 1
ATOM 641 O O . LYS A 1 84 ? -13.437 5.781 6.574 1.00 89.00 84 LYS A O 1
ATOM 646 N N . ARG A 1 85 ? -11.402 4.928 6.997 1.00 89.62 85 ARG A N 1
ATOM 647 C CA . ARG A 1 85 ? -10.925 5.980 7.909 1.00 89.62 85 ARG A CA 1
ATOM 648 C C . ARG A 1 85 ? -10.089 7.004 7.155 1.00 89.62 85 ARG A C 1
ATOM 650 O O . ARG A 1 85 ? -10.349 8.197 7.266 1.00 89.62 85 ARG A O 1
ATOM 657 N N . ASN A 1 86 ? -9.143 6.522 6.351 1.00 92.56 86 ASN A N 1
ATOM 658 C CA . ASN A 1 86 ? -8.310 7.346 5.486 1.00 92.56 86 ASN A CA 1
ATOM 659 C C . ASN A 1 86 ? -8.091 6.636 4.142 1.00 92.56 86 ASN A C 1
ATOM 661 O O . ASN A 1 86 ? -7.305 5.689 4.040 1.00 92.56 86 ASN A O 1
ATOM 665 N N . LEU A 1 87 ? -8.818 7.087 3.118 1.00 93.12 87 LEU A N 1
ATOM 666 C CA . LEU A 1 87 ? -8.804 6.458 1.800 1.00 93.12 87 LEU A CA 1
ATOM 667 C C . LEU A 1 87 ? -7.501 6.715 1.043 1.00 93.12 87 LEU A C 1
ATOM 669 O O . LEU A 1 87 ? -7.043 5.827 0.332 1.00 93.12 87 LEU A O 1
ATOM 673 N N . GLU A 1 88 ? -6.883 7.882 1.219 1.00 94.31 88 GLU A N 1
ATOM 674 C CA . GLU A 1 88 ? -5.594 8.194 0.599 1.00 94.31 88 GLU A CA 1
ATOM 675 C C . GLU A 1 88 ? -4.517 7.210 1.061 1.00 94.31 88 GLU A C 1
ATOM 677 O O . GLU A 1 88 ? -3.886 6.552 0.237 1.00 94.31 88 GLU A O 1
ATOM 682 N N . VAL A 1 89 ? -4.383 7.024 2.376 1.00 94.88 89 VAL A N 1
ATOM 683 C CA . VAL A 1 89 ? -3.444 6.060 2.961 1.00 94.88 89 VAL A CA 1
ATOM 684 C C . VAL A 1 89 ? -3.727 4.641 2.455 1.00 94.88 89 VAL A C 1
ATOM 686 O O . VAL A 1 89 ? -2.819 3.949 1.990 1.00 94.88 89 VAL A O 1
ATOM 689 N N . GLY A 1 90 ? -4.997 4.221 2.478 1.00 95.81 90 GLY A N 1
ATOM 690 C CA . GLY A 1 90 ? -5.393 2.890 2.019 1.00 95.81 90 GLY A CA 1
ATOM 691 C C . GLY A 1 90 ? -5.116 2.636 0.533 1.00 95.81 90 GLY A C 1
ATOM 692 O O . GLY A 1 90 ? -4.709 1.531 0.162 1.00 95.81 90 GLY A O 1
ATOM 693 N N . LEU A 1 91 ? -5.293 3.658 -0.310 1.00 97.31 91 LEU A N 1
ATOM 694 C CA . LEU A 1 91 ? -4.956 3.631 -1.733 1.00 97.31 91 LEU A CA 1
ATOM 695 C C . LEU A 1 91 ? -3.437 3.591 -1.945 1.00 97.31 91 LEU A C 1
ATOM 697 O O . LEU A 1 91 ? -2.950 2.777 -2.736 1.00 97.31 91 LEU A O 1
ATOM 701 N N . ASN A 1 92 ? -2.682 4.417 -1.220 1.00 98.00 92 ASN A N 1
ATOM 702 C CA . ASN A 1 92 ? -1.224 4.490 -1.316 1.00 98.00 92 ASN A CA 1
ATOM 703 C C . ASN A 1 92 ? -0.557 3.151 -0.973 1.00 98.00 92 ASN A C 1
ATOM 705 O O . ASN A 1 92 ? 0.374 2.742 -1.668 1.00 98.00 92 ASN A O 1
ATOM 709 N N . ASN A 1 93 ? -1.090 2.409 0.006 1.00 97.62 93 ASN A N 1
ATOM 710 C CA . ASN A 1 93 ? -0.628 1.053 0.324 1.00 97.62 93 ASN A CA 1
ATOM 711 C C . ASN A 1 93 ? -0.791 0.040 -0.827 1.00 97.62 93 ASN A C 1
ATOM 713 O O . ASN A 1 93 ? -0.108 -0.980 -0.814 1.00 97.62 93 ASN A O 1
ATOM 717 N N . GLN A 1 94 ? -1.642 0.308 -1.827 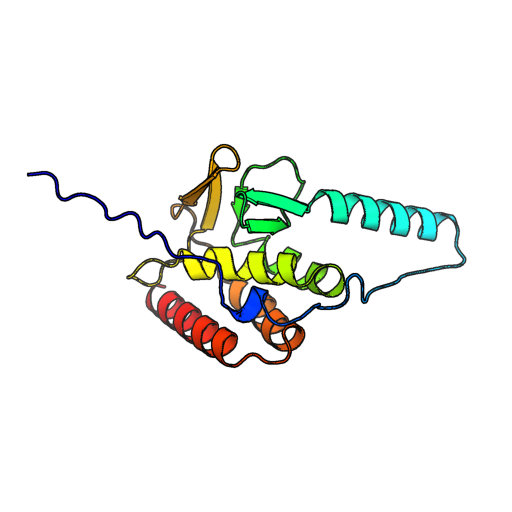1.00 98.00 94 GLN A N 1
ATOM 718 C CA . GLN A 1 94 ? -1.710 -0.498 -3.056 1.00 98.00 94 GLN A CA 1
ATOM 719 C C . GLN A 1 94 ? -0.770 0.060 -4.126 1.00 98.00 94 GLN A C 1
ATOM 721 O O . GLN A 1 94 ? 0.005 -0.668 -4.749 1.00 98.00 94 GLN A O 1
ATOM 726 N N . LEU A 1 95 ? -0.848 1.378 -4.347 1.00 98.31 95 LEU A N 1
ATOM 727 C CA . LEU A 1 95 ? -0.157 2.052 -5.443 1.00 98.31 95 LEU A CA 1
ATOM 728 C C . LEU A 1 95 ? 1.361 1.972 -5.325 1.00 98.31 95 LEU A C 1
ATOM 730 O O . LEU A 1 95 ? 2.026 1.932 -6.361 1.00 98.31 95 LEU A O 1
ATOM 734 N N . ILE A 1 96 ? 1.901 1.931 -4.104 1.00 97.88 96 ILE A N 1
ATOM 735 C CA . ILE A 1 96 ? 3.344 1.842 -3.887 1.00 97.88 96 ILE A CA 1
ATOM 736 C C . ILE A 1 96 ? 3.923 0.576 -4.541 1.00 97.88 96 ILE A C 1
ATOM 738 O O . ILE A 1 96 ? 4.864 0.672 -5.323 1.00 97.88 96 ILE A O 1
ATOM 742 N N . PHE A 1 97 ? 3.303 -0.594 -4.362 1.00 98.31 97 PHE A N 1
ATOM 743 C CA . PHE A 1 97 ? 3.778 -1.842 -4.973 1.00 98.31 97 PHE A CA 1
ATOM 744 C C . PHE A 1 97 ? 3.552 -1.867 -6.486 1.00 98.31 97 PHE A C 1
ATOM 746 O O . PHE A 1 97 ? 4.456 -2.215 -7.244 1.00 98.31 97 PHE A O 1
ATOM 753 N N . MET A 1 98 ? 2.383 -1.406 -6.944 1.00 98.44 98 MET A N 1
ATOM 754 C CA . MET A 1 98 ? 2.080 -1.275 -8.376 1.00 98.44 98 MET A CA 1
ATOM 755 C C . MET A 1 98 ? 3.029 -0.306 -9.095 1.00 98.44 98 MET A C 1
ATOM 757 O O . MET A 1 98 ? 3.210 -0.393 -10.305 1.00 98.44 98 MET A O 1
ATOM 761 N N . GLY A 1 99 ? 3.574 0.688 -8.390 1.00 97.81 99 GLY A N 1
ATOM 762 C CA . GLY A 1 99 ? 4.517 1.670 -8.931 1.00 97.81 99 GLY A CA 1
ATOM 763 C C . GLY A 1 99 ? 5.934 1.142 -9.095 1.00 97.81 99 GLY A C 1
ATOM 764 O O . GLY A 1 99 ? 6.667 1.648 -9.939 1.00 97.81 99 GLY A O 1
ATOM 765 N N . TYR A 1 100 ? 6.290 0.109 -8.335 1.00 97.88 100 TYR A N 1
ATOM 766 C CA . TYR A 1 100 ? 7.604 -0.524 -8.362 1.00 97.88 100 TYR A CA 1
ATOM 767 C C . TYR A 1 100 ? 7.581 -1.917 -8.999 1.00 97.88 100 TYR A C 1
ATOM 769 O O . TYR A 1 100 ? 8.525 -2.681 -8.836 1.00 97.88 100 TYR A O 1
ATOM 777 N N . GLN A 1 101 ? 6.542 -2.270 -9.760 1.00 98.12 101 GLN A N 1
ATOM 778 C CA . GLN A 1 101 ? 6.598 -3.486 -10.564 1.00 98.12 101 GLN A CA 1
ATOM 779 C C . GLN A 1 101 ? 7.736 -3.385 -11.592 1.00 98.12 101 GLN A C 1
ATOM 781 O O . GLN A 1 101 ? 7.875 -2.388 -12.306 1.00 98.12 101 GLN A O 1
ATOM 786 N N . ARG A 1 102 ? 8.564 -4.426 -11.671 1.00 97.50 102 ARG A N 1
ATOM 787 C CA . ARG A 1 102 ? 9.633 -4.527 -12.668 1.00 97.50 102 ARG A CA 1
ATOM 788 C C . ARG A 1 102 ? 9.071 -4.792 -14.063 1.00 97.50 102 ARG A C 1
ATOM 790 O O . ARG A 1 102 ? 7.953 -5.269 -14.229 1.00 97.50 102 ARG A O 1
ATOM 797 N N . SER A 1 103 ? 9.896 -4.565 -15.083 1.00 97.56 103 SER A N 1
ATOM 798 C CA . SER A 1 103 ? 9.532 -4.816 -16.484 1.00 97.56 103 SER A CA 1
ATOM 799 C C . SER A 1 103 ? 9.231 -6.282 -16.809 1.00 97.56 103 SER A C 1
ATOM 801 O O . SER A 1 103 ? 8.579 -6.547 -17.810 1.00 97.56 103 SER A O 1
ATOM 803 N N . ASP A 1 104 ? 9.728 -7.225 -16.007 1.00 97.50 104 ASP A N 1
ATOM 804 C CA . ASP A 1 104 ? 9.419 -8.653 -16.124 1.00 97.50 104 ASP A CA 1
ATOM 805 C C . ASP A 1 104 ? 8.173 -9.066 -15.329 1.00 97.50 104 ASP A C 1
ATOM 807 O O . ASP A 1 104 ? 7.891 -10.250 -15.243 1.00 97.50 104 ASP A O 1
ATOM 811 N N . GLY A 1 105 ? 7.437 -8.116 -14.743 1.00 97.62 105 GLY A N 1
ATOM 812 C CA . GLY A 1 105 ? 6.201 -8.377 -14.008 1.00 97.62 105 GLY A CA 1
ATOM 813 C C . GLY A 1 105 ? 6.383 -8.639 -12.512 1.00 97.62 105 GLY A C 1
ATOM 814 O O . GLY A 1 105 ? 5.400 -8.601 -11.770 1.00 97.62 105 GLY A O 1
ATOM 815 N N . ARG A 1 106 ? 7.617 -8.823 -12.020 1.00 97.50 106 ARG A N 1
ATOM 816 C CA . ARG A 1 106 ? 7.863 -9.074 -10.590 1.00 97.50 106 ARG A CA 1
ATOM 817 C C . ARG A 1 106 ? 7.517 -7.849 -9.736 1.00 97.50 106 ARG A C 1
ATOM 819 O O . ARG A 1 106 ? 8.041 -6.755 -9.960 1.00 97.50 106 ARG A O 1
ATOM 826 N N . LEU A 1 107 ? 6.685 -8.059 -8.718 1.00 98.06 107 LEU A N 1
ATOM 827 C CA . LEU A 1 107 ? 6.424 -7.088 -7.653 1.00 98.06 107 LEU A CA 1
ATOM 828 C C . LEU A 1 107 ? 7.508 -7.167 -6.563 1.00 98.06 107 LEU A C 1
ATOM 830 O O . LEU A 1 107 ? 8.042 -8.254 -6.318 1.00 98.06 107 LEU A O 1
ATOM 834 N N . PRO A 1 108 ? 7.849 -6.049 -5.901 1.00 97.88 108 PRO A N 1
ATOM 835 C CA . PRO A 1 108 ? 8.717 -6.090 -4.732 1.00 97.88 108 PRO A CA 1
ATOM 836 C C . PRO A 1 108 ? 7.970 -6.711 -3.550 1.00 97.88 108 PRO A C 1
ATOM 838 O O . PRO A 1 108 ? 6.806 -6.391 -3.317 1.00 97.88 108 PRO A O 1
ATOM 841 N N . GLY A 1 109 ? 8.641 -7.580 -2.794 1.00 97.00 109 GLY A N 1
ATOM 842 C CA . GLY A 1 109 ? 8.091 -8.135 -1.554 1.00 97.00 109 GLY A CA 1
ATOM 843 C C . GLY A 1 109 ? 8.123 -7.119 -0.411 1.00 97.00 109 GLY A C 1
ATOM 844 O O . GLY A 1 109 ? 7.293 -7.162 0.488 1.00 97.00 109 GLY A O 1
ATOM 845 N N . MET A 1 110 ? 9.047 -6.161 -0.467 1.00 96.38 110 MET A N 1
ATOM 846 C CA . MET A 1 110 ? 9.170 -5.095 0.520 1.00 96.38 110 MET A CA 1
ATOM 847 C C . MET A 1 110 ? 9.637 -3.806 -0.153 1.00 96.38 110 MET A C 1
ATOM 849 O O . MET A 1 110 ? 10.353 -3.839 -1.151 1.00 96.38 110 MET A O 1
ATOM 853 N N . ILE A 1 111 ? 9.248 -2.658 0.386 1.00 97.38 111 ILE A N 1
ATOM 854 C CA . ILE A 1 111 ? 9.791 -1.356 0.004 1.00 97.38 111 ILE A CA 1
ATOM 855 C C . ILE A 1 111 ? 10.194 -0.628 1.282 1.00 97.38 111 ILE A C 1
ATOM 857 O O . ILE A 1 111 ? 9.365 -0.446 2.171 1.00 97.38 111 ILE A O 1
ATOM 861 N N . SER A 1 112 ? 11.456 -0.211 1.365 1.00 96.62 112 SER A N 1
ATOM 862 C CA . SER A 1 112 ? 11.968 0.602 2.470 1.00 96.62 112 SER A CA 1
ATOM 863 C C . SER A 1 112 ? 11.869 2.086 2.145 1.00 96.62 112 SER A C 1
ATOM 865 O O . SER A 1 112 ? 12.154 2.486 1.015 1.00 96.62 112 SER A O 1
ATOM 867 N N . SER A 1 113 ? 11.551 2.905 3.138 1.00 95.69 113 SER A N 1
ATOM 868 C CA . SER A 1 113 ? 11.856 4.327 3.130 1.00 95.69 113 SER A CA 1
ATOM 869 C C . SER A 1 113 ? 13.272 4.539 3.653 1.00 95.69 113 SER A C 1
ATOM 871 O O . SER A 1 113 ? 13.655 4.005 4.685 1.00 95.69 113 SER A O 1
ATOM 873 N N . LEU A 1 114 ? 14.073 5.305 2.925 1.00 93.44 114 LEU A N 1
ATOM 874 C CA . LEU A 1 114 ? 15.413 5.695 3.335 1.00 93.44 114 LEU A CA 1
ATOM 875 C C . LEU A 1 114 ? 15.346 7.123 3.867 1.00 93.44 114 LEU A C 1
ATOM 877 O O . LEU A 1 114 ? 15.193 8.066 3.081 1.00 93.44 114 LEU A O 1
ATOM 881 N N . ASN A 1 115 ? 15.468 7.267 5.190 1.00 89.06 115 ASN A N 1
ATOM 882 C CA . ASN A 1 115 ? 15.446 8.546 5.906 1.00 89.06 115 ASN A CA 1
ATOM 883 C C . ASN A 1 115 ? 14.231 9.427 5.556 1.00 89.06 115 ASN A C 1
ATOM 885 O O . ASN A 1 115 ? 14.379 10.643 5.429 1.00 89.06 115 ASN A O 1
ATOM 889 N N . HIS A 1 116 ? 13.057 8.828 5.329 1.00 89.94 116 HIS A N 1
ATOM 890 C CA . HIS A 1 116 ? 11.836 9.541 4.928 1.00 89.94 116 HIS A CA 1
ATOM 891 C C . HIS A 1 116 ? 11.982 10.381 3.648 1.00 89.94 116 HIS A C 1
ATOM 893 O O . HIS A 1 116 ? 11.291 11.382 3.487 1.00 89.94 116 HIS A O 1
ATOM 899 N N . GLN A 1 117 ? 12.895 10.016 2.740 1.00 91.38 117 GLN A N 1
ATOM 900 C CA . GLN A 1 117 ? 13.186 10.798 1.528 1.00 91.38 117 GLN A CA 1
ATOM 901 C C . GLN A 1 117 ? 13.022 10.006 0.238 1.00 91.38 117 GLN A C 1
ATOM 903 O O . GLN A 1 117 ? 12.562 10.543 -0.765 1.00 91.38 117 GLN A O 1
ATOM 908 N N . SER A 1 118 ? 13.446 8.744 0.228 1.00 93.50 118 SER A N 1
ATOM 909 C CA . SER A 1 118 ? 13.472 7.942 -0.995 1.00 93.50 118 SER A CA 1
ATOM 910 C C . SER A 1 118 ? 13.076 6.504 -0.725 1.00 93.50 118 SER A C 1
ATOM 912 O O . SER A 1 118 ? 13.195 6.024 0.397 1.00 93.50 118 SER A O 1
ATOM 914 N N . LEU A 1 119 ? 12.606 5.816 -1.762 1.00 96.81 119 LEU A N 1
ATOM 915 C CA . LEU A 1 119 ? 12.122 4.447 -1.656 1.00 96.81 119 LEU A CA 1
ATOM 916 C C . LEU A 1 119 ? 13.135 3.465 -2.243 1.00 96.81 119 LEU A C 1
ATOM 918 O O . LEU A 1 119 ? 13.668 3.678 -3.336 1.00 96.81 119 LEU A O 1
ATOM 922 N N . LYS A 1 120 ? 13.359 2.358 -1.537 1.00 97.50 120 LYS A N 1
ATOM 923 C CA . LYS A 1 120 ? 14.200 1.245 -1.976 1.00 97.50 120 LYS A CA 1
ATOM 924 C C . LYS A 1 120 ? 13.360 -0.034 -2.059 1.00 97.50 120 LYS A C 1
ATOM 926 O O . LYS A 1 120 ? 13.067 -0.621 -1.019 1.00 97.50 120 LYS A O 1
ATOM 931 N N . PRO A 1 121 ? 12.974 -0.483 -3.265 1.00 97.69 121 PRO A N 1
ATOM 932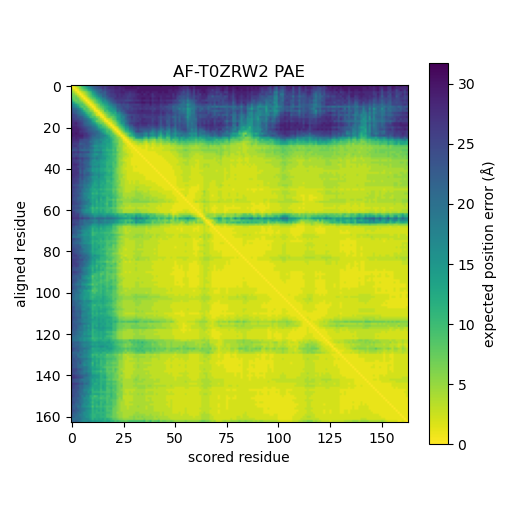 C CA . PRO A 1 121 ? 12.268 -1.748 -3.426 1.00 97.69 121 PRO A CA 1
ATOM 933 C C . PRO A 1 121 ? 13.218 -2.941 -3.250 1.00 97.69 121 PRO A C 1
ATOM 935 O O . PRO A 1 121 ? 14.341 -2.934 -3.760 1.00 97.69 121 PRO A O 1
ATOM 938 N N . ASP A 1 122 ? 12.733 -3.976 -2.577 1.00 97.38 122 ASP A N 1
ATOM 939 C CA . ASP A 1 122 ? 13.392 -5.262 -2.384 1.00 97.38 122 ASP A CA 1
ATOM 940 C C . ASP A 1 122 ? 12.564 -6.377 -3.038 1.00 97.38 122 ASP A C 1
ATOM 942 O O . ASP A 1 122 ? 11.346 -6.481 -2.863 1.00 97.38 122 ASP A O 1
ATOM 946 N N . TYR A 1 123 ? 13.244 -7.211 -3.818 1.00 97.19 123 TYR A N 1
ATOM 947 C CA . TYR A 1 123 ? 12.646 -8.279 -4.607 1.00 97.19 123 TYR A CA 1
ATOM 948 C C . TYR A 1 123 ? 13.134 -9.663 -4.185 1.00 97.19 123 TYR A C 1
ATOM 950 O O . TYR A 1 123 ? 12.805 -10.614 -4.885 1.00 97.19 123 TYR A O 1
ATOM 958 N N . GLU A 1 124 ? 13.913 -9.815 -3.111 1.00 94.88 124 GLU A N 1
ATOM 959 C CA . GLU A 1 124 ? 14.411 -11.129 -2.675 1.00 94.88 124 GLU A CA 1
ATOM 960 C C . GLU A 1 124 ? 13.257 -12.053 -2.261 1.00 94.88 124 GLU A C 1
ATOM 962 O O . GLU A 1 124 ? 13.215 -13.225 -2.638 1.00 94.88 124 GLU A O 1
ATOM 967 N N . MET A 1 125 ? 12.251 -11.498 -1.586 1.00 92.19 125 MET A N 1
ATOM 968 C CA . MET A 1 125 ? 11.055 -12.222 -1.161 1.00 92.19 125 MET A CA 1
ATOM 969 C C . MET A 1 125 ? 10.029 -12.299 -2.297 1.00 92.19 125 MET A C 1
ATOM 971 O O . MET A 1 125 ? 9.588 -11.272 -2.816 1.00 92.19 125 MET A O 1
ATOM 975 N N . LEU A 1 126 ? 9.624 -13.515 -2.677 1.00 92.75 126 LEU A N 1
ATOM 976 C CA . LEU A 1 126 ? 8.463 -13.710 -3.547 1.00 92.75 126 LEU A CA 1
ATOM 977 C C . LEU A 1 126 ? 7.195 -13.691 -2.688 1.00 92.75 126 LEU A C 1
ATOM 979 O O . LEU A 1 126 ? 6.893 -14.648 -1.983 1.00 92.75 126 LEU A O 1
ATOM 983 N N . GLN A 1 127 ? 6.467 -12.583 -2.758 1.00 91.00 127 GLN A N 1
ATOM 984 C CA . GLN A 1 127 ? 5.159 -12.378 -2.136 1.00 91.00 127 GLN A CA 1
ATOM 985 C C . GLN A 1 127 ? 4.177 -11.880 -3.198 1.00 91.00 127 GLN A C 1
ATOM 987 O O . GLN A 1 127 ? 4.597 -11.553 -4.307 1.00 91.00 127 GLN A O 1
ATOM 992 N N . GLY A 1 128 ? 2.891 -11.778 -2.853 1.00 88.62 128 GLY A N 1
ATOM 993 C CA . GLY A 1 128 ? 1.877 -11.162 -3.719 1.00 88.62 128 GLY A CA 1
ATOM 994 C C . GLY A 1 128 ? 0.677 -12.042 -4.048 1.00 88.62 128 GLY A C 1
ATOM 995 O O . GLY A 1 128 ? -0.267 -11.547 -4.653 1.00 88.62 128 GLY A O 1
ATOM 996 N N . TYR A 1 129 ? 0.653 -13.303 -3.601 1.00 88.88 129 TYR A N 1
ATOM 997 C CA . TYR A 1 129 ? -0.478 -14.213 -3.836 1.00 88.88 129 TYR A CA 1
ATOM 998 C C . TYR A 1 129 ? -1.829 -13.615 -3.398 1.00 88.88 129 TYR A C 1
ATOM 1000 O O . TYR A 1 129 ? -2.814 -13.703 -4.124 1.00 88.88 129 TYR A O 1
ATOM 1008 N N . TYR A 1 130 ? -1.862 -12.940 -2.244 1.00 91.19 130 TYR A N 1
ATOM 1009 C CA . TYR A 1 130 ? -3.069 -12.294 -1.719 1.00 91.19 130 TYR A CA 1
ATOM 1010 C C . TYR A 1 130 ? -3.219 -10.818 -2.104 1.00 91.19 130 TYR A C 1
ATOM 1012 O O . TYR A 1 130 ? -4.184 -10.199 -1.678 1.00 91.19 130 TYR A O 1
ATOM 1020 N N . PHE A 1 131 ? -2.324 -10.241 -2.914 1.00 97.06 131 PHE A N 1
ATOM 1021 C CA . PHE A 1 131 ? -2.423 -8.839 -3.348 1.00 97.06 131 PHE A CA 1
ATOM 1022 C C . PHE A 1 131 ? -3.705 -8.494 -4.146 1.00 97.06 131 PHE A C 1
ATOM 1024 O O . PHE A 1 131 ? -4.238 -7.400 -3.937 1.00 97.06 131 PHE A O 1
ATOM 1031 N N . PRO A 1 132 ? -4.252 -9.374 -5.018 1.00 97.38 132 PRO A N 1
ATOM 1032 C CA . PRO A 1 132 ? -5.425 -9.036 -5.826 1.00 97.38 132 PRO A CA 1
ATOM 1033 C C . PRO A 1 132 ? -6.667 -8.626 -5.022 1.00 97.38 132 PRO A C 1
ATOM 1035 O O . PRO A 1 132 ? -7.340 -7.667 -5.391 1.00 97.38 132 PRO A O 1
ATOM 1038 N N . ASP A 1 133 ? -6.977 -9.324 -3.926 1.00 97.69 133 ASP A N 1
ATOM 1039 C CA . ASP A 1 133 ? -8.196 -9.094 -3.134 1.00 97.69 133 ASP A CA 1
ATOM 1040 C C . ASP A 1 133 ? -8.263 -7.698 -2.466 1.00 97.69 133 ASP A C 1
ATOM 1042 O O . ASP A 1 133 ? -9.245 -6.979 -2.688 1.00 97.69 133 ASP A O 1
ATOM 1046 N N . PRO A 1 134 ? -7.260 -7.242 -1.689 1.00 97.81 134 PRO A N 1
ATOM 1047 C CA . PRO A 1 134 ? -7.282 -5.908 -1.103 1.00 97.81 134 PRO A CA 1
ATOM 1048 C C . PRO A 1 134 ? -7.211 -4.795 -2.154 1.00 97.81 134 PRO A C 1
ATOM 1050 O O . PRO A 1 134 ? -7.922 -3.796 -2.018 1.00 97.81 134 PRO A O 1
ATOM 1053 N N . ALA A 1 135 ? -6.436 -4.969 -3.229 1.00 97.75 135 ALA A N 1
ATOM 1054 C CA . ALA A 1 135 ? -6.376 -3.992 -4.314 1.00 97.75 135 ALA A CA 1
ATOM 1055 C C . ALA A 1 135 ? -7.730 -3.866 -5.041 1.00 97.75 135 ALA A C 1
ATOM 1057 O O . ALA A 1 135 ? -8.212 -2.765 -5.314 1.00 97.75 135 ALA A O 1
ATOM 1058 N N . TRP A 1 136 ? -8.415 -4.987 -5.271 1.00 97.69 136 TRP A N 1
ATOM 1059 C CA . TRP A 1 136 ? -9.766 -4.993 -5.827 1.00 97.69 136 TRP A CA 1
ATOM 1060 C C . TRP A 1 136 ? -10.787 -4.293 -4.921 1.00 97.69 136 TRP A C 1
ATOM 1062 O O . TRP A 1 136 ? -11.638 -3.549 -5.404 1.00 97.69 136 TRP A O 1
ATOM 1072 N N . LYS A 1 137 ? -10.699 -4.448 -3.596 1.00 97.25 137 LYS A N 1
ATOM 1073 C CA . LYS A 1 137 ? -11.584 -3.730 -2.658 1.00 97.25 137 LYS A CA 1
ATOM 1074 C C . LYS A 1 137 ? -11.421 -2.211 -2.754 1.00 97.25 137 LYS A C 1
ATOM 1076 O O . LYS A 1 137 ? -12.421 -1.491 -2.693 1.00 97.25 137 LYS A O 1
ATOM 1081 N N . ILE A 1 138 ? -10.194 -1.722 -2.954 1.00 96.75 138 ILE A N 1
ATOM 1082 C CA . ILE A 1 138 ? -9.920 -0.288 -3.122 1.00 96.75 138 ILE A CA 1
ATOM 1083 C C . ILE A 1 138 ? -10.640 0.288 -4.343 1.00 96.75 138 ILE A C 1
ATOM 1085 O O . ILE A 1 138 ? -11.178 1.386 -4.226 1.00 96.75 138 ILE A O 1
ATOM 1089 N N . TYR A 1 139 ? -10.745 -0.449 -5.458 1.00 96.75 139 TYR A N 1
ATOM 1090 C CA . TYR A 1 139 ? -11.470 -0.002 -6.660 1.00 96.75 139 TYR A CA 1
ATOM 1091 C C . TYR A 1 139 ? -12.885 0.505 -6.340 1.00 96.75 139 TYR A C 1
ATOM 1093 O O . TYR A 1 139 ? -13.292 1.559 -6.826 1.00 96.75 139 TYR A O 1
ATOM 1101 N N . PHE A 1 140 ? -13.624 -0.192 -5.475 1.00 95.19 140 PHE A N 1
ATOM 1102 C CA . PHE A 1 140 ? -14.959 0.248 -5.069 1.00 95.19 140 PHE A CA 1
ATOM 1103 C C . PHE A 1 140 ? -14.936 1.471 -4.152 1.00 95.19 140 PHE A C 1
ATOM 1105 O O . PHE A 1 140 ? -15.800 2.338 -4.272 1.00 95.19 140 PHE A O 1
ATOM 1112 N N . LEU A 1 141 ? -13.953 1.556 -3.253 1.00 92.75 141 LEU A N 1
ATOM 1113 C CA . LEU A 1 141 ? -13.832 2.665 -2.304 1.00 92.75 141 LEU A CA 1
ATOM 1114 C C . LEU A 1 141 ? -13.441 3.979 -2.990 1.00 92.75 141 LEU A C 1
ATOM 1116 O O . LEU A 1 141 ? -13.895 5.039 -2.571 1.00 92.75 141 LEU A O 1
ATOM 1120 N N . ILE A 1 142 ? -12.694 3.915 -4.093 1.00 93.62 142 ILE A N 1
ATOM 1121 C CA . ILE A 1 142 ? -12.349 5.078 -4.929 1.00 93.62 142 ILE A CA 1
ATOM 1122 C C . ILE A 1 142 ? -13.394 5.364 -6.021 1.00 93.62 142 ILE A C 1
ATOM 1124 O O . ILE A 1 142 ? -13.074 5.943 -7.056 1.00 93.62 142 ILE A O 1
ATOM 1128 N N . GLN A 1 143 ? -14.649 4.954 -5.810 1.00 93.75 143 GLN A N 1
ATOM 1129 C CA . GLN A 1 143 ? -15.767 5.191 -6.733 1.00 93.75 143 GLN A CA 1
ATOM 1130 C C . GLN A 1 143 ? -15.557 4.588 -8.129 1.00 93.75 143 GLN A C 1
ATOM 1132 O O . GLN A 1 143 ? -15.922 5.184 -9.142 1.00 93.75 143 GLN A O 1
ATOM 1137 N N . GLN A 1 144 ? -15.004 3.375 -8.181 1.00 95.38 144 GLN A N 1
ATOM 1138 C CA . GLN A 1 144 ? -14.890 2.591 -9.409 1.00 95.38 144 GLN A CA 1
ATOM 1139 C C . GLN A 1 144 ? -14.039 3.273 -10.498 1.00 95.38 144 GLN A C 1
ATOM 1141 O O . GLN A 1 144 ? -14.333 3.157 -11.694 1.00 95.38 144 GLN A O 1
ATOM 1146 N N . ASP A 1 145 ? -12.960 3.957 -10.100 1.00 95.69 145 ASP A N 1
ATOM 1147 C CA . ASP A 1 145 ? -12.015 4.587 -11.027 1.00 95.69 145 ASP A CA 1
ATOM 1148 C C . ASP A 1 145 ? -11.455 3.565 -12.035 1.00 95.69 145 ASP A C 1
ATOM 1150 O O . ASP A 1 145 ? -10.705 2.641 -11.700 1.00 95.69 145 ASP A O 1
ATOM 1154 N N . LYS A 1 146 ? -11.816 3.749 -13.309 1.00 97.00 146 LYS A N 1
ATOM 1155 C CA . LYS A 1 146 ? -11.396 2.877 -14.412 1.00 97.00 146 LYS A CA 1
ATOM 1156 C C . LYS A 1 146 ? -9.896 2.951 -14.688 1.00 97.00 146 LYS A C 1
ATOM 1158 O O . LYS A 1 146 ? -9.330 1.968 -15.148 1.00 97.00 146 LYS A O 1
ATOM 1163 N N . THR A 1 147 ? -9.250 4.079 -14.404 1.00 97.31 147 THR A N 1
ATOM 1164 C CA . THR A 1 147 ? -7.797 4.241 -14.561 1.00 97.31 147 THR A CA 1
ATOM 1165 C C . THR A 1 147 ? -7.062 3.340 -13.580 1.00 97.31 147 THR A C 1
ATOM 1167 O O . THR A 1 147 ? -6.129 2.634 -13.961 1.00 97.31 147 THR A O 1
ATOM 1170 N N . TYR A 1 148 ? -7.518 3.324 -12.323 1.00 98.00 148 TYR A N 1
ATOM 1171 C CA . TYR A 1 148 ? -6.994 2.417 -11.308 1.00 98.00 148 TYR A CA 1
ATOM 1172 C C . TYR A 1 148 ? -7.230 0.958 -11.696 1.00 98.00 148 TYR A C 1
ATOM 1174 O O . TYR A 1 148 ? -6.292 0.166 -11.650 1.00 98.00 148 TYR A O 1
ATOM 1182 N N . LEU A 1 149 ? -8.448 0.612 -12.132 1.00 98.31 149 LEU A N 1
ATOM 1183 C CA . LEU A 1 149 ? -8.776 -0.760 -12.518 1.00 98.31 149 LEU A CA 1
ATOM 1184 C C . LEU A 1 149 ? -7.919 -1.263 -13.683 1.00 98.31 149 LEU A C 1
ATOM 1186 O O . LEU A 1 149 ? -7.391 -2.369 -13.604 1.00 98.31 149 LEU A O 1
ATOM 1190 N N . SER A 1 150 ? -7.746 -0.459 -14.736 1.00 98.44 150 SER A N 1
ATOM 1191 C CA . SER A 1 150 ? -6.879 -0.821 -15.864 1.00 98.44 150 SER A CA 1
ATOM 1192 C C . SER A 1 150 ? -5.441 -1.044 -15.404 1.00 98.44 150 SER A C 1
ATOM 1194 O O . SER A 1 150 ? -4.836 -2.055 -15.745 1.00 98.44 150 SER A O 1
ATOM 1196 N N . ARG A 1 151 ? -4.915 -0.154 -14.552 1.00 98.50 151 ARG A N 1
ATOM 1197 C CA . ARG A 1 151 ? -3.569 -0.312 -13.993 1.00 98.50 151 ARG A CA 1
ATOM 1198 C C . ARG A 1 151 ? -3.451 -1.573 -13.135 1.00 98.50 151 ARG A C 1
ATOM 1200 O O . ARG A 1 151 ? -2.445 -2.267 -13.222 1.00 98.50 151 ARG A O 1
ATOM 1207 N N . LEU A 1 152 ? -4.453 -1.869 -12.305 1.00 98.56 152 LEU A N 1
ATOM 1208 C CA . LEU A 1 152 ? -4.484 -3.081 -11.486 1.00 98.56 152 LEU A CA 1
ATOM 1209 C C . LEU A 1 152 ? -4.481 -4.330 -12.368 1.00 98.56 152 LEU A C 1
ATOM 1211 O O . LEU A 1 152 ? -3.691 -5.236 -12.129 1.00 98.56 152 LEU A O 1
ATOM 1215 N N . TYR A 1 153 ? -5.308 -4.352 -13.412 1.00 98.56 153 TYR A N 1
ATOM 1216 C CA . TYR A 1 153 ? -5.344 -5.448 -14.373 1.00 98.56 153 TYR A CA 1
ATOM 1217 C C . TYR A 1 153 ? -3.982 -5.674 -15.041 1.00 98.56 153 TYR A C 1
ATOM 1219 O O . TYR A 1 153 ? -3.497 -6.804 -15.056 1.00 98.56 153 TYR A O 1
ATOM 1227 N N . ASP A 1 154 ? -3.340 -4.613 -15.537 1.00 98.62 154 ASP A N 1
ATOM 1228 C CA . ASP A 1 154 ? -2.032 -4.715 -16.193 1.00 98.62 154 ASP A CA 1
ATOM 1229 C C . ASP A 1 154 ? -0.957 -5.250 -15.238 1.00 98.62 154 ASP A C 1
ATOM 1231 O O . ASP A 1 154 ? -0.187 -6.138 -15.609 1.00 98.62 154 ASP A O 1
ATOM 1235 N N . VAL A 1 155 ? -0.952 -4.769 -13.989 1.00 98.50 155 VAL A N 1
ATOM 1236 C CA . VAL A 1 155 ? -0.028 -5.243 -12.950 1.00 98.50 155 VAL A CA 1
ATOM 1237 C C . VAL A 1 155 ? -0.246 -6.723 -12.653 1.00 98.50 155 VAL A C 1
ATOM 1239 O O . VAL A 1 155 ? 0.711 -7.495 -12.674 1.00 98.50 155 VAL A O 1
ATOM 1242 N N . LEU A 1 156 ? -1.489 -7.136 -12.397 1.00 98.31 156 LEU A N 1
ATOM 1243 C CA . LEU A 1 156 ? -1.797 -8.524 -12.052 1.00 98.31 156 LEU A CA 1
ATOM 1244 C C . LEU A 1 156 ? -1.507 -9.475 -13.213 1.00 98.31 156 LEU A C 1
ATOM 1246 O O . LEU A 1 156 ? -0.939 -10.536 -12.991 1.00 98.31 156 LEU A O 1
ATOM 1250 N N . LYS A 1 157 ? -1.818 -9.073 -14.449 1.00 98.50 157 LYS A N 1
ATOM 1251 C CA . LYS A 1 157 ? -1.496 -9.848 -15.651 1.00 98.50 157 LYS A CA 1
ATOM 1252 C C . LYS A 1 157 ? 0.012 -10.033 -15.824 1.00 98.50 157 LYS A C 1
ATOM 1254 O O . LYS A 1 157 ? 0.458 -11.122 -16.171 1.00 98.50 157 LYS A O 1
ATOM 1259 N N . ALA A 1 158 ? 0.799 -8.977 -15.618 1.00 98.44 158 ALA A N 1
ATOM 1260 C CA . ALA A 1 158 ? 2.252 -9.064 -15.722 1.00 98.44 158 ALA A CA 1
ATOM 1261 C C . ALA A 1 158 ? 2.854 -9.915 -14.593 1.00 98.44 158 ALA A C 1
ATOM 1263 O O . ALA A 1 158 ? 3.790 -10.666 -14.838 1.00 98.44 158 ALA A O 1
ATOM 1264 N N . TYR A 1 159 ? 2.303 -9.828 -13.381 1.00 97.62 159 TYR A N 1
ATOM 1265 C CA . TYR A 1 159 ? 2.738 -10.649 -12.255 1.00 97.62 159 TYR A CA 1
ATOM 1266 C C . TYR A 1 159 ? 2.386 -12.130 -12.451 1.00 97.62 159 TYR A C 1
ATOM 1268 O O . TYR A 1 159 ? 3.236 -12.977 -12.222 1.00 97.62 159 TYR A O 1
ATOM 1276 N N . ASP A 1 160 ? 1.189 -12.445 -12.952 1.00 97.19 160 ASP A N 1
ATOM 1277 C CA . ASP A 1 160 ? 0.794 -13.815 -13.311 1.00 97.19 160 ASP A CA 1
ATOM 1278 C C . ASP A 1 160 ? 1.717 -14.412 -14.385 1.00 97.19 160 ASP A C 1
ATOM 1280 O O . ASP A 1 160 ? 2.164 -15.542 -14.253 1.00 97.19 160 ASP A O 1
ATOM 1284 N N . ALA A 1 161 ? 2.098 -13.624 -15.396 1.00 97.81 161 ALA A N 1
ATOM 1285 C CA . ALA A 1 161 ? 3.055 -14.054 -16.418 1.00 97.81 161 ALA A CA 1
ATOM 1286 C C . ALA A 1 161 ? 4.502 -14.218 -15.906 1.00 97.81 161 ALA A C 1
ATOM 1288 O O . ALA A 1 161 ? 5.323 -14.823 -16.597 1.00 97.81 161 ALA A O 1
ATOM 1289 N N . TYR A 1 162 ? 4.834 -13.628 -14.753 1.00 96.25 162 TYR A N 1
ATOM 1290 C CA . TYR A 1 162 ? 6.140 -13.766 -14.108 1.00 96.25 162 TYR A CA 1
ATOM 1291 C C . TYR A 1 162 ? 6.268 -15.074 -13.309 1.00 96.25 162 TYR A C 1
ATOM 1293 O O . TYR A 1 162 ? 7.386 -15.580 -13.166 1.00 96.25 162 TYR A O 1
ATOM 1301 N N . LEU A 1 163 ? 5.155 -15.569 -12.752 1.00 93.88 163 LEU A N 1
ATOM 1302 C CA . LEU A 1 163 ? 5.085 -16.793 -11.944 1.00 93.88 163 LEU A CA 1
ATOM 1303 C C . LEU A 1 163 ? 5.290 -18.055 -12.795 1.00 93.88 163 LEU A C 1
ATOM 1305 O O . LEU A 1 163 ? 5.934 -18.987 -12.258 1.00 93.88 163 LEU A O 1
#

Foldseek 3Di:
DDDDDPPPPLPLPDVLVVDDPLPAAPDDDDDPPPVVRVVVVVVVVQQVLQWDLLAVPAIARHVPNPFQKDFLAPRLVSLLVCCNRPVRRSQSSLSVQLSPQDPQLQTARMWGRDVRHDIDGHRPDRDNPPNLVSLVSSCVSSVNPPVSVVSSVVSVVSNVSND

Radius of gyration: 16.96 Å; Cα contacts (8 Å, |Δi|>4): 222; chains: 1; bounding box: 54×33×49 Å

Nearest PDB structures (foldseek):
  4zlf-assembly1_A  TM=5.1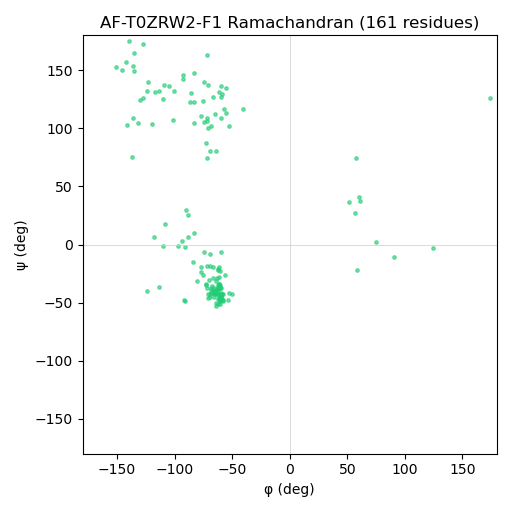57E-01  e=1.834E+00  Saccharophagus degradans 2-40
  5mhf-assembly3_C  TM=4.422E-01  e=3.255E+00  Mus musculus
  5mhf-assembly4_D  TM=5.465E-01  e=6.862E+00  Mus musculus

Solvent-accessible surface area (backbone atoms only — not comparable to full-atom values): 9308 Å² total; per-residue (Å²): 136,86,81,76,81,77,79,77,82,67,75,79,77,52,77,60,80,80,67,63,93,69,70,73,53,76,69,86,87,87,61,89,51,65,69,60,36,52,51,51,53,50,50,53,53,54,60,58,56,15,54,36,69,44,24,93,90,40,50,28,52,23,82,85,47,79,58,56,48,44,38,40,76,53,25,26,48,53,12,42,71,41,25,54,46,40,46,66,31,17,47,38,32,39,49,58,46,68,69,54,44,42,98,70,20,50,49,35,21,31,36,32,37,52,88,46,66,44,78,49,77,37,60,88,49,92,55,45,91,71,40,62,64,29,49,54,55,40,37,61,75,61,71,57,41,61,71,58,49,52,52,50,50,54,48,51,54,32,33,61,74,50,109

pLDDT: mean 86.06, std 19.92, range [29.72, 98.62]

Sequence (163 aa):
GSRGFRQGNASLASPVARRTALAENQCHLETEDRLLQSVIDEAQRQAKNNISDFTPELTVLVEGAGYENVWLETQPMGGAMYAKRNLEVGLNNQLIFMGYQRSDGRLPGMISSLNHQSLKPDYEMLQGYYFPDPAWKIYFLIQQDKTYLSRLYDVLKAYDAYL

Secondary structure (DSSP, 8-state):
--------------GGGGS----S-------S-HHHHHHHHHHHHHHHHTEEEEETTEEEE-TTS--SEEETTTHHHHHHHHTTT-HHHHHHHHHHHHHS--TTSPPPSEEEEETTTEEEEE-SS---TTSHHHHHHHHHHTTT-HHHHHHHHHHHHHHHHH-